Protein AF-A0A3S3CPD3-F1 (afdb_monomer)

Mean predicted aligned error: 14.79 Å

Nearest PDB structures (foldseek):
  6g6s-assembly1_B  TM=4.471E-01  e=6.585E-01  Homo sapiens
  6dcl-assembly1_A  TM=3.925E-01  e=2.217E+00  Homo sapiens
  8hni-assembly6_L  TM=3.726E-01  e=3.695E+00  Homo sapiens
  6fqr-assembly1_A  TM=4.514E-01  e=7.461E+00  Homo sapiens

Solvent-accessible surface area (backbone atoms only — not comparable to full-atom values): 8196 Å² total; per-residue (Å²): 139,87,85,86,83,80,90,84,90,82,82,89,81,82,82,84,82,88,77,91,78,91,76,94,76,84,83,90,79,91,78,85,79,73,80,73,76,74,78,80,70,75,80,78,35,56,26,24,40,40,30,31,62,56,89,71,90,70,96,73,58,26,89,81,35,57,68,60,82,54,77,66,64,82,80,56,50,39,87,37,84,90,52,32,25,34,30,76,40,58,46,74,56,14,35,54,39,49,56,54,40,72,78,36,84,84,26,57,26,13,54,96,74,37,67,41,44,49,46,75,43,79,44,133

Structure (mmCIF, N/CA/C/O backbone):
data_AF-A0A3S3CPD3-F1
#
_entry.id   AF-A0A3S3CPD3-F1
#
loop_
_atom_site.group_PDB
_atom_site.id
_atom_site.type_symbol
_atom_site.label_atom_id
_atom_site.label_alt_id
_atom_site.label_comp_id
_atom_site.label_asym_id
_atom_site.label_entity_id
_atom_site.label_seq_id
_atom_site.pdbx_PDB_ins_code
_atom_site.Cartn_x
_atom_site.Cartn_y
_atom_site.Cartn_z
_atom_site.occupancy
_atom_site.B_iso_or_equiv
_atom_site.auth_seq_id
_atom_site.auth_comp_id
_atom_site.auth_asym_id
_atom_site.auth_atom_id
_atom_site.pdbx_PDB_model_num
ATOM 1 N N . MET A 1 1 ? -7.661 -36.369 -25.055 1.00 42.84 1 MET A N 1
ATOM 2 C CA . MET A 1 1 ? -7.845 -37.476 -24.090 1.00 42.84 1 MET A CA 1
ATOM 3 C C . MET A 1 1 ? -8.537 -36.891 -22.861 1.00 42.84 1 MET A C 1
ATOM 5 O O . MET A 1 1 ? -7.946 -36.054 -22.199 1.00 42.84 1 MET A O 1
ATOM 9 N N . ARG A 1 2 ? -9.828 -37.179 -22.642 1.00 42.62 2 ARG A N 1
ATOM 10 C CA . ARG A 1 2 ? -10.620 -36.627 -21.524 1.00 42.62 2 ARG A CA 1
ATOM 11 C C . ARG A 1 2 ? -10.621 -37.643 -20.389 1.00 42.62 2 ARG A C 1
ATOM 13 O O . ARG A 1 2 ? -11.175 -38.723 -20.563 1.00 42.62 2 ARG A O 1
ATOM 20 N N . ILE A 1 3 ? -10.022 -37.302 -19.255 1.00 50.78 3 ILE A N 1
ATOM 21 C CA . ILE A 1 3 ? -10.024 -38.161 -18.070 1.00 50.78 3 ILE A CA 1
ATOM 22 C C . ILE A 1 3 ? -11.041 -37.574 -17.094 1.00 50.78 3 ILE A C 1
ATOM 24 O O . ILE A 1 3 ? -10.784 -36.577 -16.429 1.00 50.78 3 ILE A O 1
ATOM 28 N N . ARG A 1 4 ? -12.231 -38.177 -17.059 1.00 55.81 4 ARG A N 1
ATOM 29 C CA . ARG A 1 4 ? -13.210 -37.967 -15.990 1.00 55.81 4 ARG A CA 1
ATOM 30 C C . ARG A 1 4 ? -12.732 -38.780 -14.788 1.00 55.81 4 ARG A C 1
ATOM 32 O O . ARG A 1 4 ? -12.584 -39.993 -14.915 1.00 55.81 4 ARG A O 1
ATOM 39 N N . ARG A 1 5 ? -12.495 -38.142 -13.643 1.00 48.81 5 ARG A N 1
ATOM 40 C CA . ARG A 1 5 ? -12.381 -38.836 -12.354 1.00 48.81 5 ARG A CA 1
ATOM 41 C C . ARG A 1 5 ? -13.573 -38.449 -11.495 1.00 48.81 5 ARG A C 1
ATOM 43 O O . ARG A 1 5 ? -13.932 -37.281 -11.414 1.00 48.81 5 ARG A O 1
ATOM 50 N N . ALA A 1 6 ? -14.209 -39.469 -10.945 1.00 45.66 6 ALA A N 1
ATOM 51 C CA . ALA A 1 6 ? -15.466 -39.412 -10.234 1.00 45.66 6 ALA A CA 1
ATOM 52 C C . ALA A 1 6 ? -15.268 -39.997 -8.824 1.00 45.66 6 ALA A C 1
ATOM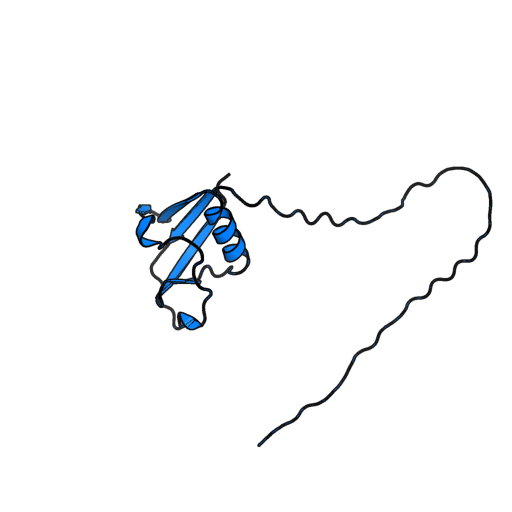 54 O O . ALA A 1 6 ? -14.563 -40.993 -8.689 1.00 45.66 6 ALA A O 1
ATOM 55 N N . VAL A 1 7 ? -15.955 -39.377 -7.855 1.00 44.34 7 VAL A N 1
ATOM 56 C CA . VAL A 1 7 ? -16.524 -39.917 -6.600 1.00 44.34 7 VAL A CA 1
ATOM 57 C C . VAL A 1 7 ? -15.576 -40.442 -5.508 1.00 44.34 7 VAL A C 1
ATOM 59 O O . VAL A 1 7 ? -14.895 -41.441 -5.695 1.00 44.34 7 VAL A O 1
ATOM 62 N N . ALA A 1 8 ? -15.699 -39.862 -4.306 1.00 45.97 8 ALA A N 1
ATOM 63 C CA . ALA A 1 8 ? -16.020 -40.589 -3.065 1.00 45.97 8 ALA A CA 1
ATOM 64 C C . ALA A 1 8 ? -16.363 -39.589 -1.944 1.00 45.97 8 ALA A C 1
ATOM 66 O O . ALA A 1 8 ? -15.506 -38.833 -1.496 1.00 45.97 8 ALA A O 1
ATOM 67 N N . GLY A 1 9 ? -17.631 -39.566 -1.520 1.00 47.31 9 GLY A N 1
ATOM 68 C CA . GLY A 1 9 ? -18.061 -38.869 -0.308 1.00 47.31 9 GLY A CA 1
ATOM 69 C C . GLY A 1 9 ? -17.614 -39.627 0.943 1.00 47.31 9 GLY A C 1
ATOM 70 O O . GLY A 1 9 ? -17.538 -40.855 0.928 1.00 47.31 9 GLY A O 1
ATOM 71 N N . VAL A 1 10 ? -17.326 -38.895 2.019 1.00 43.09 10 VAL A N 1
ATOM 72 C CA . VAL A 1 10 ? -17.003 -39.454 3.340 1.00 43.09 10 VAL A CA 1
ATOM 73 C C . VAL A 1 10 ? -17.979 -38.887 4.371 1.00 43.09 10 VAL A C 1
ATOM 75 O O . VAL A 1 10 ? -18.441 -37.755 4.262 1.00 43.09 10 VAL A O 1
ATOM 78 N N . ALA A 1 11 ? -18.378 -39.770 5.281 1.00 49.53 11 ALA A N 1
ATOM 79 C CA . ALA A 1 11 ? -19.691 -39.839 5.890 1.00 49.53 11 ALA A CA 1
ATOM 80 C C . ALA A 1 11 ? -19.894 -38.962 7.134 1.00 49.53 11 ALA A C 1
ATOM 82 O O . ALA A 1 11 ? -18.985 -38.718 7.923 1.00 49.53 11 ALA A O 1
ATOM 83 N N . VAL A 1 12 ? -21.160 -38.589 7.325 1.00 49.47 12 VAL A N 1
ATOM 84 C CA . VAL A 1 12 ? -21.740 -38.052 8.557 1.00 49.47 12 VAL A CA 1
ATOM 85 C C . VAL A 1 12 ? -21.690 -39.128 9.645 1.00 49.47 12 VAL A C 1
ATOM 87 O O . VAL A 1 12 ? -22.323 -40.173 9.507 1.00 49.47 12 VAL A O 1
ATOM 90 N N . ALA A 1 13 ? -20.985 -38.859 10.742 1.00 51.75 13 ALA A N 1
ATOM 91 C CA . ALA A 1 13 ? -21.130 -39.606 11.986 1.00 51.75 13 ALA A CA 1
ATOM 92 C C . ALA A 1 13 ? -21.966 -38.765 12.959 1.00 51.75 13 ALA A C 1
ATOM 94 O O . ALA A 1 13 ? -21.468 -37.834 13.588 1.00 51.75 13 ALA A O 1
ATOM 95 N N . GLY A 1 14 ? -23.261 -39.072 13.039 1.00 46.12 14 GLY A N 1
ATOM 96 C CA . GLY A 1 14 ? -24.140 -38.552 14.080 1.00 46.12 14 GLY A CA 1
ATOM 97 C C . GLY A 1 14 ? -23.821 -39.222 15.413 1.00 46.12 14 GLY A C 1
ATOM 98 O O . GLY A 1 14 ? -23.853 -40.449 15.509 1.00 46.12 14 GLY A O 1
ATOM 99 N N . LEU A 1 15 ? -23.535 -38.423 16.441 1.00 44.22 15 LEU A N 1
ATOM 100 C CA . LEU A 1 15 ? -23.468 -38.901 17.817 1.00 44.22 15 LEU A CA 1
ATOM 101 C C . LEU A 1 15 ? -24.775 -38.528 18.525 1.00 44.22 15 LEU A C 1
ATOM 103 O O . LEU A 1 15 ? -25.021 -37.367 18.842 1.00 44.22 15 LEU A O 1
ATOM 107 N N . ALA A 1 16 ? -25.627 -39.527 18.738 1.00 52.72 16 ALA A N 1
ATOM 108 C CA . ALA A 1 16 ? -26.783 -39.430 19.615 1.00 52.72 16 ALA A CA 1
ATOM 109 C C . ALA A 1 16 ? -26.341 -39.735 21.052 1.00 52.72 16 ALA A C 1
ATOM 111 O O . ALA A 1 16 ? -25.830 -40.820 21.323 1.00 52.72 16 ALA A O 1
ATOM 112 N N . LEU A 1 17 ? -26.573 -38.804 21.977 1.00 48.34 17 LEU A N 1
ATOM 113 C CA . LEU A 1 17 ? -26.508 -39.064 23.413 1.00 48.34 17 LEU A CA 1
ATOM 114 C C . LEU A 1 17 ? -27.905 -38.867 23.995 1.00 48.34 17 LEU A C 1
ATOM 116 O O . LEU A 1 17 ? -28.366 -37.750 24.211 1.00 48.34 17 LEU A O 1
ATOM 120 N N . ALA A 1 18 ? -28.587 -39.989 24.211 1.00 50.03 18 ALA A N 1
ATOM 121 C CA . ALA A 1 18 ? -29.753 -40.058 25.070 1.00 50.03 18 ALA A CA 1
ATOM 122 C C . ALA A 1 18 ? -29.274 -40.206 26.519 1.00 50.03 18 ALA A C 1
ATOM 124 O O . ALA A 1 18 ? -28.625 -41.193 26.857 1.00 50.03 18 ALA A O 1
ATOM 125 N N . ALA A 1 19 ? -29.633 -39.254 27.376 1.00 48.78 19 ALA A N 1
ATOM 126 C CA . ALA A 1 19 ? -29.620 -39.436 28.820 1.00 48.78 19 ALA A CA 1
ATOM 127 C C . ALA A 1 19 ? -31.005 -39.062 29.357 1.00 48.78 19 ALA A C 1
ATOM 129 O O . ALA A 1 19 ? -31.370 -37.895 29.467 1.00 48.78 19 ALA A O 1
ATOM 130 N N . VAL A 1 20 ? -31.798 -4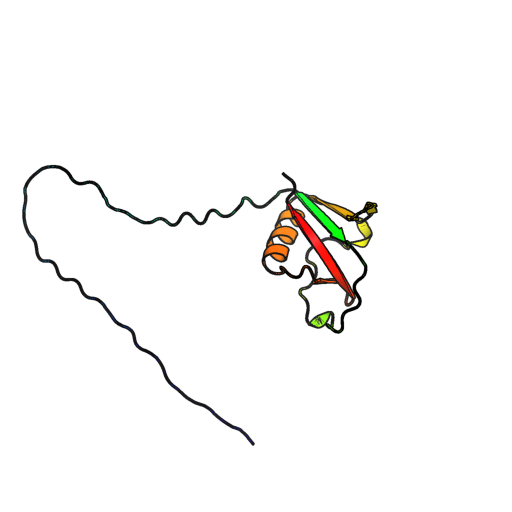0.097 29.638 1.00 49.38 20 VAL A N 1
ATOM 131 C CA . VAL A 1 20 ? -33.003 -40.020 30.464 1.00 49.38 20 VAL A CA 1
ATOM 132 C C . VAL A 1 20 ? -32.545 -39.879 31.913 1.00 49.38 20 VAL A C 1
ATOM 134 O O . VAL A 1 20 ? -31.838 -40.745 32.420 1.00 49.38 20 VAL A O 1
ATOM 137 N N . GLY A 1 21 ? -32.965 -38.808 32.582 1.00 37.00 21 GLY A N 1
ATOM 138 C CA . GLY A 1 21 ? -32.708 -38.586 34.002 1.00 37.00 21 GLY A CA 1
ATOM 139 C C . GLY A 1 21 ? -33.697 -37.582 34.581 1.00 37.00 21 GLY A C 1
ATOM 140 O O . GLY A 1 21 ? -33.437 -36.387 34.607 1.00 37.00 21 GLY A O 1
ATOM 141 N N . CYS A 1 22 ? -34.856 -38.075 35.014 1.00 57.31 22 CYS A N 1
ATOM 142 C CA . CYS A 1 22 ? -35.814 -37.331 35.823 1.00 57.31 22 CYS A CA 1
ATOM 143 C C . CYS A 1 22 ? -35.343 -37.374 37.285 1.00 57.31 22 CYS A C 1
ATOM 145 O O . CYS A 1 22 ? -35.246 -38.457 37.857 1.00 57.31 22 CYS A O 1
ATOM 147 N N . GLY A 1 23 ? -35.070 -36.218 37.892 1.00 36.38 23 GLY A N 1
ATOM 148 C CA . GLY A 1 23 ? -34.724 -36.113 39.309 1.00 36.38 23 GLY A CA 1
ATOM 149 C C . GLY A 1 23 ? -34.812 -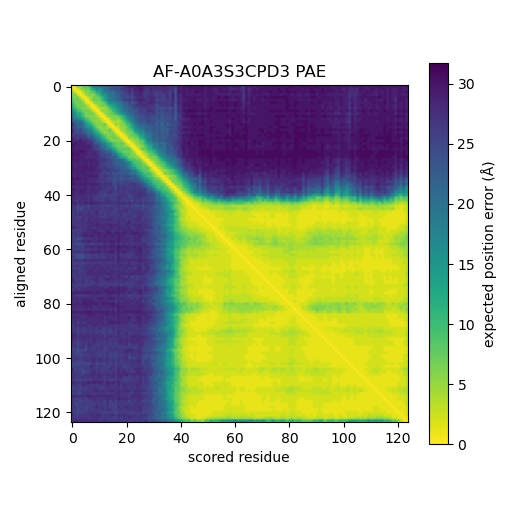34.672 39.804 1.00 36.38 23 GLY A C 1
ATOM 150 O O . GLY A 1 23 ? -33.908 -33.880 39.576 1.00 36.38 23 GLY A O 1
ATOM 151 N N . SER A 1 24 ? -35.918 -34.329 40.469 1.00 54.03 24 SER A N 1
ATOM 152 C CA . SER A 1 24 ? -36.034 -33.114 41.279 1.00 54.03 24 SER A CA 1
ATOM 153 C C . SER A 1 24 ? -35.169 -33.243 42.532 1.00 54.03 24 SER A C 1
ATOM 155 O O . SER A 1 24 ? -35.347 -34.182 43.305 1.00 54.03 24 SER A O 1
ATOM 157 N N . GLY A 1 25 ? -34.281 -32.282 42.766 1.00 38.47 25 GLY A N 1
ATOM 158 C CA . GLY A 1 25 ? -33.502 -32.167 43.999 1.00 38.47 25 GLY A CA 1
ATOM 159 C C . GLY A 1 25 ? -32.531 -30.995 43.900 1.00 38.47 25 GLY A C 1
ATOM 160 O O . GLY A 1 25 ? -32.012 -30.729 42.825 1.00 38.47 25 GLY A O 1
ATOM 161 N N . GLY A 1 26 ? -32.389 -30.232 44.980 1.00 42.69 26 GLY A N 1
ATOM 162 C CA . GLY A 1 26 ? -31.744 -28.921 44.987 1.00 42.69 26 GLY A CA 1
ATOM 163 C C . GLY A 1 26 ? -30.213 -28.909 44.892 1.00 42.69 26 GLY A C 1
ATOM 164 O O . GLY A 1 26 ? -29.560 -29.921 45.092 1.00 42.69 26 GLY A O 1
ATOM 165 N N . ASN A 1 27 ? -29.748 -27.672 44.690 1.00 47.91 27 ASN A N 1
ATOM 166 C CA . ASN A 1 27 ? -28.415 -27.070 44.823 1.00 47.91 27 ASN A CA 1
ATOM 167 C C . ASN A 1 27 ? -27.281 -27.434 43.834 1.00 47.91 27 ASN A C 1
ATOM 169 O O . ASN A 1 27 ? -27.117 -28.553 43.375 1.00 47.91 27 ASN A O 1
ATOM 173 N N . GLU A 1 28 ? -26.551 -26.361 43.502 1.00 48.84 28 GLU A N 1
ATOM 174 C CA . GLU A 1 28 ? -25.180 -26.246 42.987 1.00 48.84 28 GLU A CA 1
ATOM 175 C C . GLU A 1 28 ? -24.666 -27.194 41.884 1.00 48.84 28 GLU A C 1
ATOM 177 O O . GLU A 1 28 ? -24.151 -28.272 42.137 1.00 48.84 28 GLU A O 1
ATOM 182 N N . ALA A 1 29 ? -24.649 -26.677 40.652 1.00 45.66 29 ALA A N 1
ATOM 183 C CA . ALA A 1 29 ? -23.451 -26.630 39.806 1.00 45.66 29 ALA A CA 1
ATOM 184 C C . ALA A 1 29 ? -23.749 -25.741 38.589 1.00 45.66 29 ALA A C 1
ATOM 186 O O . ALA A 1 29 ? -24.458 -26.123 37.658 1.00 45.66 29 ALA A O 1
ATOM 187 N N . ILE A 1 30 ? -23.223 -24.519 38.624 1.00 57.62 30 ILE A N 1
ATOM 188 C CA . ILE A 1 30 ? -22.904 -23.797 37.398 1.00 57.62 30 ILE A CA 1
ATOM 189 C C . ILE A 1 30 ? -21.788 -24.566 36.692 1.00 57.62 30 ILE A C 1
ATOM 191 O O . ILE A 1 30 ? -20.865 -25.002 37.357 1.00 57.62 30 ILE A O 1
ATOM 195 N N . GLU A 1 31 ? -21.910 -24.767 35.384 1.00 45.88 31 GLU A N 1
ATOM 196 C CA . GLU A 1 31 ? -20.815 -24.756 34.398 1.00 45.88 31 GLU A CA 1
ATOM 197 C C . GLU A 1 31 ? -21.392 -25.175 33.042 1.00 45.88 31 GLU A C 1
ATOM 199 O O . GLU A 1 31 ? -21.114 -26.222 32.466 1.00 45.88 31 GLU A O 1
ATOM 204 N N . GLY A 1 32 ? -22.254 -24.304 32.514 1.00 45.59 32 GLY A N 1
ATOM 205 C CA . GLY A 1 32 ? -22.433 -24.221 31.075 1.00 45.59 32 GLY A CA 1
ATOM 206 C C . GLY A 1 32 ? -21.197 -23.545 30.500 1.00 45.59 32 GLY A C 1
ATOM 207 O O . GLY A 1 32 ? -21.203 -22.332 30.313 1.00 45.59 32 GLY A O 1
ATOM 208 N N . THR A 1 33 ? -20.134 -24.306 30.236 1.00 47.62 33 THR A N 1
ATOM 209 C CA . THR A 1 33 ? -19.018 -23.849 29.399 1.00 47.62 33 THR A CA 1
ATOM 210 C C . THR A 1 33 ? -19.515 -23.799 27.958 1.00 47.62 33 THR A C 1
ATOM 212 O O . THR A 1 33 ? -19.219 -24.651 27.124 1.00 47.62 33 THR A O 1
ATOM 215 N N . GLY A 1 34 ? -20.337 -22.791 27.671 1.00 50.97 34 GLY A N 1
ATOM 216 C CA . GLY A 1 34 ? -20.443 -22.258 26.331 1.00 50.97 34 GLY A CA 1
ATOM 217 C C . GLY A 1 34 ? -19.085 -21.659 26.021 1.00 50.97 34 GLY A C 1
ATOM 218 O O . GLY A 1 34 ? -18.785 -20.549 26.453 1.00 50.97 34 GLY A O 1
ATOM 219 N N . THR A 1 35 ? -18.237 -22.416 25.332 1.00 50.12 35 THR A N 1
ATOM 220 C CA . THR A 1 35 ? -17.033 -21.878 24.709 1.00 50.12 35 THR A CA 1
ATOM 221 C C . THR A 1 35 ? -17.493 -20.944 23.593 1.00 50.12 35 THR A C 1
ATOM 223 O O . THR A 1 35 ? -17.507 -21.308 22.421 1.00 50.12 35 THR A O 1
ATOM 226 N N . SER A 1 36 ? -17.925 -19.737 23.961 1.00 51.72 36 SER A N 1
ATOM 227 C CA . SER A 1 36 ? -17.867 -18.599 23.061 1.00 51.72 36 SER A CA 1
ATOM 228 C C . SER A 1 36 ? -16.388 -18.361 22.829 1.00 51.72 36 SER A C 1
ATOM 230 O O . SER A 1 36 ? -15.709 -17.730 23.637 1.00 51.72 36 SER A O 1
ATOM 232 N N . VAL A 1 37 ? -15.877 -18.948 21.749 1.00 51.75 37 VAL A N 1
ATOM 233 C CA . VAL A 1 37 ? -14.665 -18.464 21.107 1.00 51.75 37 VAL A CA 1
ATOM 234 C C . VAL A 1 37 ? -14.981 -17.021 20.743 1.00 51.75 37 VAL A C 1
ATOM 236 O O . VAL A 1 37 ? -15.671 -16.750 19.765 1.00 51.75 37 VAL A O 1
ATOM 239 N N . ALA A 1 38 ? -14.580 -16.095 21.609 1.00 50.31 38 ALA A N 1
ATOM 240 C CA . ALA A 1 38 ? -14.412 -14.721 21.203 1.00 50.31 38 ALA A CA 1
ATOM 241 C C . ALA A 1 38 ? -13.304 -14.768 20.150 1.00 50.31 38 ALA A C 1
ATOM 243 O O . ALA A 1 38 ? -12.131 -14.919 20.487 1.00 50.31 38 ALA A O 1
ATOM 244 N N . GLU A 1 39 ? -13.685 -14.746 18.872 1.00 53.75 39 GLU A N 1
ATOM 245 C CA . GLU A 1 39 ? -12.791 -14.245 17.839 1.00 53.75 39 GLU A CA 1
ATOM 246 C C . GLU A 1 39 ? -12.409 -12.840 18.295 1.00 53.75 39 GLU A C 1
ATOM 248 O O . GLU A 1 39 ? -13.212 -11.909 18.248 1.00 53.75 39 GLU A O 1
ATOM 253 N N . THR A 1 40 ? -11.206 -12.705 18.847 1.00 47.91 40 THR A N 1
ATOM 254 C CA . THR A 1 40 ? -10.576 -11.406 19.032 1.00 47.91 40 THR A CA 1
ATOM 255 C C . THR A 1 40 ? -10.264 -10.900 17.631 1.00 47.91 40 THR A C 1
ATOM 257 O O . THR A 1 40 ? -9.163 -11.089 17.128 1.00 47.91 40 THR A O 1
ATOM 260 N N . THR A 1 41 ? -11.265 -10.335 16.959 1.00 63.03 41 THR A N 1
ATOM 261 C CA . THR A 1 41 ? -11.037 -9.524 15.770 1.00 63.03 41 THR A CA 1
ATOM 262 C C . THR A 1 41 ? -10.262 -8.308 16.251 1.00 63.03 41 THR A C 1
ATOM 264 O O . THR A 1 41 ? -10.783 -7.512 17.037 1.00 63.03 41 THR A O 1
ATOM 267 N N . GLU A 1 42 ? -8.992 -8.210 15.863 1.00 70.94 42 GLU A N 1
ATOM 268 C CA . GLU A 1 42 ? -8.212 -7.000 16.104 1.00 70.94 42 GLU A CA 1
ATOM 269 C C . GLU A 1 42 ? -8.993 -5.798 15.550 1.00 70.94 42 GLU A C 1
ATOM 271 O O . GLU A 1 42 ? -9.606 -5.904 14.481 1.00 70.94 42 GLU A O 1
ATOM 276 N N . PRO A 1 43 ? -9.061 -4.677 16.290 1.00 82.06 43 PRO A N 1
ATOM 277 C CA . PRO A 1 43 ? -9.804 -3.518 15.827 1.00 82.06 43 PRO A CA 1
ATOM 278 C C . PRO A 1 43 ? -9.220 -3.037 14.497 1.00 82.06 43 PRO A C 1
ATOM 28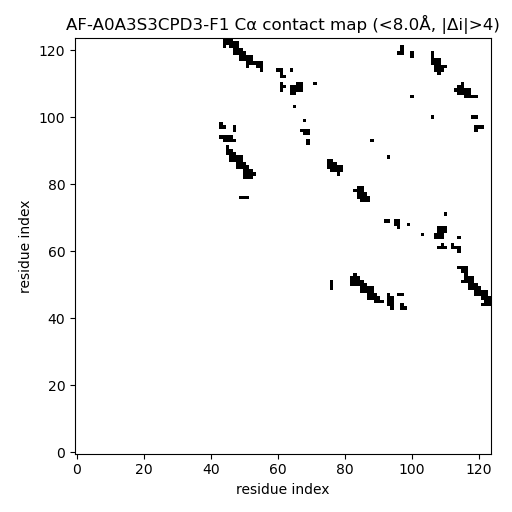0 O O . PRO A 1 43 ? -8.006 -2.895 14.356 1.00 82.06 43 PRO A O 1
ATOM 283 N N . VAL A 1 44 ? -10.097 -2.788 13.523 1.00 89.00 44 VAL A N 1
ATOM 284 C CA . VAL A 1 44 ? -9.689 -2.258 12.221 1.00 89.00 44 VAL A CA 1
ATOM 285 C C . VAL A 1 44 ? -9.143 -0.842 12.429 1.00 89.00 44 VAL A C 1
ATOM 287 O O . VAL A 1 44 ? -9.823 -0.031 13.059 1.00 89.00 44 VAL A O 1
ATOM 290 N N . PRO A 1 45 ? -7.936 -0.529 11.936 1.00 94.19 45 PRO A N 1
ATOM 291 C CA . PRO A 1 45 ? -7.311 0.758 12.181 1.00 94.19 45 PRO A CA 1
ATOM 292 C C . PRO A 1 45 ? -7.957 1.871 11.343 1.00 94.19 45 PRO A C 1
ATOM 294 O O . PRO A 1 45 ? -8.320 1.677 10.178 1.00 94.19 45 PRO A O 1
ATOM 297 N N . ASP A 1 46 ? -8.026 3.070 11.922 1.00 95.38 46 ASP A N 1
ATOM 298 C CA . ASP A 1 46 ? -8.431 4.301 11.227 1.00 95.38 46 ASP A CA 1
ATOM 299 C C . ASP A 1 46 ? -7.280 4.931 10.422 1.00 95.38 46 ASP A C 1
ATOM 301 O O . ASP A 1 46 ? -7.491 5.870 9.650 1.00 95.38 46 ASP A O 1
ATOM 305 N N . ARG A 1 47 ? -6.047 4.446 10.612 1.00 97.38 47 ARG A N 1
ATOM 306 C CA . ARG A 1 47 ? -4.838 4.883 9.906 1.00 97.38 47 ARG A CA 1
ATOM 307 C C . ARG A 1 47 ? -3.894 3.712 9.658 1.00 97.38 47 ARG A C 1
ATOM 309 O O . ARG A 1 47 ? -3.708 2.863 10.521 1.00 97.38 47 ARG A O 1
ATOM 316 N N . VAL A 1 48 ? -3.243 3.697 8.502 1.00 98.25 48 VAL A N 1
ATOM 317 C CA . VAL A 1 48 ? -2.193 2.728 8.164 1.00 98.25 48 VAL A CA 1
ATOM 318 C C . VAL A 1 48 ? -0.977 3.437 7.586 1.00 98.25 48 VAL A C 1
ATOM 320 O O . VAL A 1 48 ? -1.112 4.442 6.887 1.00 98.25 48 VAL A O 1
ATOM 323 N N . SER A 1 49 ? 0.203 2.891 7.855 1.00 97.94 49 SER A N 1
ATOM 324 C CA . SER A 1 49 ? 1.434 3.197 7.137 1.00 97.94 49 SER A CA 1
ATOM 325 C C . SER A 1 49 ? 1.562 2.219 5.979 1.00 97.94 49 SER A C 1
ATOM 327 O O . SER A 1 49 ? 1.418 1.014 6.169 1.00 97.94 49 SER A O 1
ATOM 329 N N . VAL A 1 50 ? 1.861 2.727 4.789 1.00 98.44 50 VAL A N 1
ATOM 330 C CA . VAL A 1 50 ? 2.219 1.906 3.634 1.00 98.44 50 VAL A CA 1
ATOM 331 C C . VAL A 1 50 ? 3.653 2.222 3.256 1.00 98.44 50 VAL A C 1
ATOM 333 O O . VAL A 1 50 ? 3.983 3.380 3.006 1.00 98.44 50 VAL A O 1
ATOM 336 N N . CYS A 1 51 ? 4.499 1.199 3.195 1.00 98.31 51 CYS A N 1
ATOM 337 C CA . CYS A 1 51 ? 5.895 1.338 2.805 1.00 98.31 51 CYS A CA 1
ATOM 338 C C . CYS A 1 51 ? 6.217 0.484 1.580 1.00 98.31 51 CYS A C 1
ATOM 340 O O . CYS A 1 51 ? 5.788 -0.664 1.470 1.00 98.31 51 CYS A O 1
ATOM 342 N N . ARG A 1 52 ? 7.038 1.036 0.687 1.00 98.06 52 ARG A N 1
ATOM 343 C CA . ARG A 1 52 ? 7.731 0.336 -0.391 1.00 98.06 52 ARG A CA 1
ATOM 344 C C . ARG A 1 52 ? 9.205 0.192 -0.003 1.00 98.06 52 ARG A C 1
ATOM 346 O O . ARG A 1 52 ? 9.973 1.133 -0.219 1.00 98.06 52 ARG A O 1
ATOM 353 N N . PRO A 1 53 ? 9.631 -0.964 0.537 1.00 96.75 53 PRO A N 1
ATOM 354 C CA . PRO A 1 53 ? 10.994 -1.101 1.046 1.00 96.75 53 PRO A CA 1
ATOM 355 C C . PRO A 1 53 ? 12.047 -1.095 -0.067 1.00 96.75 53 PRO A C 1
ATOM 357 O O . PRO A 1 53 ? 13.156 -0.599 0.118 1.00 96.75 53 PRO A O 1
ATOM 360 N N . ALA A 1 54 ? 11.700 -1.646 -1.232 1.00 94.81 54 ALA A N 1
ATOM 361 C CA . ALA A 1 54 ? 12.545 -1.665 -2.416 1.00 94.81 54 ALA A CA 1
ATOM 362 C C . ALA A 1 54 ? 11.706 -1.849 -3.689 1.00 94.81 54 ALA A C 1
ATOM 364 O O . ALA A 1 54 ? 10.525 -2.202 -3.641 1.00 94.81 54 ALA A O 1
ATOM 365 N N . LEU A 1 55 ? 12.344 -1.653 -4.845 1.00 93.88 55 LEU A N 1
ATOM 366 C CA . LEU A 1 55 ? 11.817 -2.150 -6.113 1.00 93.88 55 LEU A CA 1
ATOM 367 C C . LEU A 1 55 ? 11.959 -3.673 -6.158 1.00 93.88 55 LEU A C 1
ATOM 369 O O . LEU A 1 55 ? 12.963 -4.219 -5.700 1.00 93.88 55 LEU A O 1
ATOM 373 N N . VAL A 1 56 ? 10.961 -4.344 -6.726 1.00 94.06 56 VAL A N 1
ATOM 374 C CA . VAL A 1 56 ? 10.950 -5.799 -6.878 1.00 94.06 56 VAL A CA 1
ATOM 375 C C . VAL A 1 56 ? 11.191 -6.170 -8.338 1.00 94.06 56 VAL A C 1
ATOM 377 O O . VAL A 1 56 ? 10.597 -5.583 -9.239 1.00 94.06 56 VAL A O 1
ATOM 380 N N . ASP A 1 57 ? 12.067 -7.147 -8.555 1.00 92.12 57 ASP A N 1
ATOM 381 C CA . ASP A 1 57 ? 12.253 -7.829 -9.835 1.00 92.12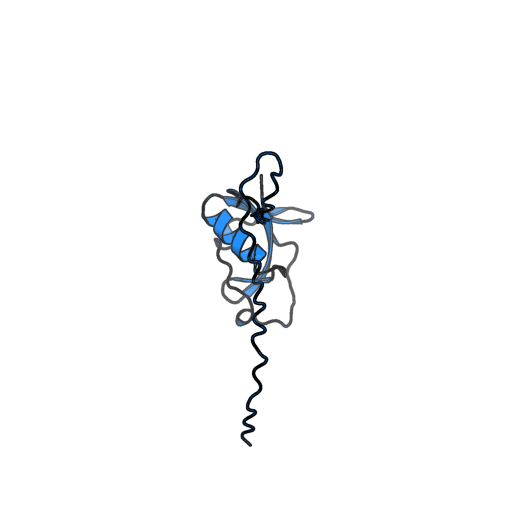 57 ASP A CA 1
ATOM 382 C C . ASP A 1 57 ? 11.864 -9.295 -9.623 1.00 92.12 57 ASP A C 1
ATOM 384 O O . ASP A 1 57 ? 12.572 -10.054 -8.959 1.00 92.12 57 ASP A O 1
ATOM 388 N N . THR A 1 58 ? 10.664 -9.659 -10.072 1.00 92.62 58 THR A N 1
ATOM 389 C CA . THR A 1 58 ? 10.043 -10.967 -9.829 1.00 92.62 58 THR A CA 1
ATOM 390 C C . THR A 1 58 ? 9.487 -11.531 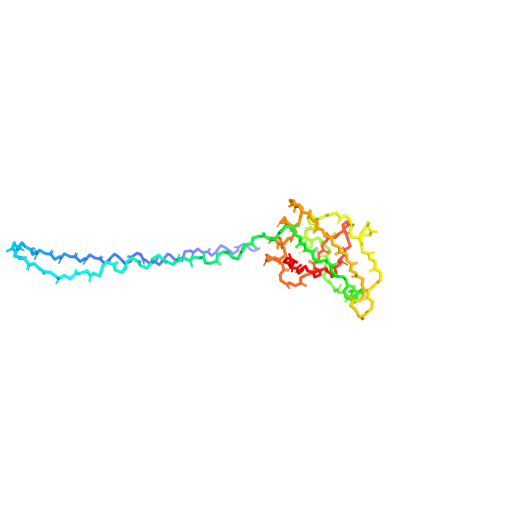-11.135 1.00 92.62 58 THR A C 1
ATOM 392 O O . THR A 1 58 ? 8.983 -10.764 -11.955 1.00 92.62 58 THR A O 1
ATOM 395 N N . PRO A 1 59 ? 9.539 -12.860 -11.353 1.00 94.25 59 PRO A N 1
ATOM 396 C CA . PRO A 1 59 ? 8.949 -13.483 -12.536 1.00 94.25 59 PRO A CA 1
ATOM 397 C C . PRO A 1 59 ? 7.411 -13.561 -12.496 1.00 94.25 59 PRO A C 1
ATOM 399 O O . PRO A 1 59 ? 6.825 -14.049 -13.458 1.00 94.25 59 PRO A O 1
ATOM 402 N N . ILE A 1 60 ? 6.770 -13.147 -11.396 1.00 95.44 60 ILE A N 1
ATOM 403 C CA . ILE A 1 60 ? 5.307 -13.155 -11.229 1.00 95.44 60 ILE A CA 1
ATOM 404 C C . ILE A 1 60 ? 4.681 -12.047 -12.085 1.00 95.44 60 ILE A C 1
ATOM 406 O O . ILE A 1 60 ? 5.137 -10.903 -12.047 1.00 95.44 60 ILE A O 1
ATOM 410 N N . SER A 1 61 ? 3.616 -12.368 -12.821 1.00 96.00 61 SER A N 1
ATOM 411 C CA . SER A 1 61 ? 2.888 -11.389 -13.637 1.00 96.00 61 SER A CA 1
ATOM 412 C C . SER A 1 61 ? 1.922 -10.572 -12.775 1.00 96.00 61 SER A C 1
ATOM 414 O O . SER A 1 61 ? 1.335 -11.082 -11.823 1.00 96.00 61 SER A O 1
ATOM 416 N N . ALA A 1 62 ? 1.710 -9.294 -13.103 1.00 96.75 62 ALA A N 1
ATOM 417 C CA . ALA A 1 62 ? 0.822 -8.434 -12.316 1.00 96.75 62 ALA A CA 1
ATOM 418 C C . ALA A 1 62 ? -0.635 -8.937 -12.290 1.00 96.75 62 ALA A C 1
ATOM 420 O O . ALA A 1 62 ? -1.319 -8.780 -11.287 1.00 96.75 62 ALA A O 1
ATOM 421 N N . ASP A 1 63 ? -1.121 -9.581 -13.350 1.00 97.25 63 ASP A N 1
ATOM 422 C CA . ASP A 1 63 ? -2.466 -10.167 -13.404 1.00 97.25 63 ASP A CA 1
ATOM 423 C C . ASP A 1 63 ? -2.666 -11.373 -12.469 1.00 97.25 63 ASP A C 1
ATOM 425 O O . ASP A 1 63 ? -3.807 -11.744 -12.192 1.00 97.25 63 ASP A O 1
ATOM 429 N N . GLU A 1 64 ? -1.581 -11.947 -11.943 1.00 97.44 64 GLU A N 1
ATOM 430 C CA . GLU A 1 64 ? -1.614 -13.028 -10.952 1.00 97.44 64 GLU A CA 1
ATOM 431 C C . GLU A 1 64 ? -1.723 -12.503 -9.508 1.00 97.44 64 GLU A C 1
ATOM 433 O O . GLU A 1 64 ? -1.951 -13.286 -8.586 1.00 97.44 64 GLU A O 1
ATOM 438 N N . LEU A 1 65 ? -1.567 -11.191 -9.299 1.00 98.00 65 LEU A N 1
ATOM 439 C CA . LEU A 1 65 ? -1.575 -10.547 -7.985 1.00 98.00 65 LEU A CA 1
ATOM 440 C C . LEU A 1 65 ? -2.896 -9.818 -7.709 1.00 98.00 65 LEU A C 1
ATOM 442 O O . LEU A 1 65 ? -3.542 -9.319 -8.639 1.00 98.00 65 LEU A O 1
ATOM 446 N N . PRO A 1 66 ? -3.292 -9.685 -6.430 1.00 98.25 66 PRO A N 1
ATOM 447 C CA . PRO A 1 66 ? -4.432 -8.856 -6.067 1.00 98.25 66 PRO A CA 1
ATOM 448 C C . PRO A 1 66 ? -4.192 -7.396 -6.466 1.00 98.25 66 PRO A C 1
ATOM 450 O O . PRO A 1 66 ? -3.081 -6.864 -6.364 1.00 98.25 66 PRO A O 1
ATOM 453 N N . VAL A 1 67 ? -5.260 -6.740 -6.917 1.00 98.38 67 VAL A N 1
ATOM 454 C CA . VAL A 1 67 ? -5.239 -5.315 -7.262 1.00 98.38 67 VAL A CA 1
ATOM 455 C C . VAL A 1 67 ? -5.155 -4.488 -5.987 1.00 98.38 67 VAL A C 1
ATOM 457 O O . VAL A 1 67 ? -5.856 -4.764 -5.014 1.00 98.38 67 VAL A O 1
ATOM 460 N N . TRP A 1 68 ? -4.301 -3.469 -6.001 1.00 98.31 68 TRP A N 1
ATOM 461 C CA . TRP A 1 68 ? -4.184 -2.522 -4.900 1.00 98.31 68 TRP A CA 1
ATOM 462 C C . TRP A 1 68 ? -5.509 -1.770 -4.670 1.00 98.31 68 TRP A C 1
ATOM 464 O O . TRP A 1 68 ? -6.011 -1.141 -5.603 1.00 98.31 68 TRP A O 1
ATOM 474 N N . PRO A 1 69 ? -6.090 -1.814 -3.454 1.00 97.81 69 PRO A N 1
ATOM 475 C CA . PRO A 1 69 ? -7.399 -1.215 -3.176 1.00 97.81 69 PRO A CA 1
ATOM 476 C C . PRO 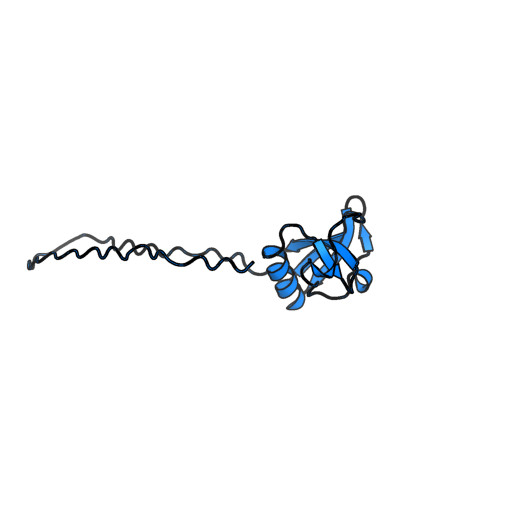A 1 69 ? -7.325 0.252 -2.721 1.00 97.81 69 PRO A C 1
ATOM 478 O O . PRO A 1 69 ? -8.364 0.866 -2.480 1.00 97.81 69 PRO A O 1
ATOM 481 N N . GLY A 1 70 ? -6.118 0.788 -2.526 1.00 96.81 70 GLY A N 1
ATOM 482 C CA . GLY A 1 70 ? -5.888 2.136 -2.011 1.00 96.81 70 GLY A CA 1
ATOM 483 C C . GLY A 1 70 ? -5.682 3.192 -3.107 1.00 96.81 70 GLY A C 1
ATOM 484 O O . GLY A 1 70 ? -5.769 2.881 -4.296 1.00 96.81 70 GLY A O 1
ATOM 485 N N . PRO A 1 71 ? -5.361 4.439 -2.718 1.00 97.31 71 PRO A N 1
ATOM 486 C CA . PRO A 1 71 ? -4.972 5.492 -3.655 1.00 97.31 71 PRO A CA 1
ATOM 487 C C . PRO A 1 71 ? -3.676 5.109 -4.382 1.00 97.31 71 PRO A C 1
ATOM 489 O O . PRO A 1 71 ? -2.937 4.238 -3.909 1.00 97.31 71 PRO A O 1
ATOM 492 N N . ASP A 1 72 ? -3.376 5.756 -5.511 1.00 97.31 72 ASP A N 1
ATOM 493 C CA . ASP A 1 72 ? -2.137 5.476 -6.243 1.00 97.31 72 ASP A CA 1
ATOM 494 C C . ASP A 1 72 ? -0.930 5.722 -5.311 1.00 97.31 72 ASP A C 1
ATOM 496 O O . ASP A 1 72 ? -0.787 6.820 -4.766 1.00 97.31 72 ASP A O 1
ATOM 500 N N . PRO A 1 73 ? -0.039 4.729 -5.105 1.00 97.75 73 PRO A N 1
ATOM 501 C CA . PRO A 1 73 ? 1.123 4.876 -4.232 1.00 97.75 73 PRO A CA 1
ATOM 502 C C . PRO A 1 73 ? 2.004 6.091 -4.548 1.00 97.75 73 PRO A C 1
ATOM 504 O O . PRO A 1 73 ? 2.628 6.647 -3.653 1.00 97.75 73 PRO A O 1
ATOM 507 N N . SER A 1 74 ? 2.069 6.527 -5.805 1.00 96.31 74 SER A N 1
ATOM 508 C CA . SER A 1 74 ? 2.842 7.707 -6.205 1.00 96.31 74 SER A CA 1
ATOM 509 C C . SER A 1 74 ? 2.267 9.036 -5.705 1.00 96.31 74 SER A C 1
ATOM 511 O O . SER A 1 74 ? 3.000 10.021 -5.680 1.00 96.31 74 SER A O 1
ATOM 513 N N . GLU A 1 75 ? 1.001 9.077 -5.279 1.00 97.06 75 GLU A N 1
ATOM 514 C CA . GLU A 1 75 ? 0.378 10.292 -4.742 1.00 97.06 75 GLU A CA 1
ATOM 515 C C . GLU A 1 75 ? 0.779 10.587 -3.293 1.00 97.06 75 GLU A C 1
ATOM 517 O O . GLU A 1 75 ? 0.638 11.727 -2.850 1.00 97.06 75 GLU A O 1
ATOM 522 N N . PHE A 1 76 ? 1.257 9.585 -2.548 1.00 97.88 76 PHE A N 1
ATOM 523 C CA . PHE A 1 76 ? 1.476 9.723 -1.105 1.00 97.88 76 PHE A CA 1
ATOM 524 C C . PHE A 1 76 ? 2.772 9.094 -0.574 1.00 97.88 76 PHE A C 1
ATOM 526 O O . PHE A 1 76 ? 3.150 9.386 0.558 1.00 97.88 76 PHE A O 1
ATOM 533 N N . LEU A 1 77 ? 3.456 8.233 -1.336 1.00 98.31 77 LEU A N 1
ATOM 534 C CA . LEU A 1 77 ? 4.743 7.683 -0.911 1.00 98.31 77 LEU A CA 1
ATOM 535 C C . LEU A 1 77 ? 5.854 8.726 -1.060 1.00 98.31 77 LEU A C 1
ATOM 537 O O . LEU A 1 77 ? 6.105 9.239 -2.151 1.00 98.31 77 LEU A O 1
ATOM 541 N N . GLU A 1 78 ? 6.575 8.967 0.030 1.00 98.19 78 GLU A N 1
ATOM 542 C CA . GLU A 1 78 ? 7.736 9.852 0.074 1.00 98.19 78 GLU A CA 1
ATOM 543 C C . GLU A 1 78 ? 8.996 9.085 0.516 1.00 98.19 78 GLU A C 1
ATOM 545 O O . GLU A 1 78 ? 8.890 8.097 1.250 1.00 98.19 78 GLU A O 1
ATOM 550 N N . PRO A 1 79 ? 10.211 9.511 0.110 1.00 97.81 79 PRO A N 1
ATOM 551 C CA . PRO A 1 79 ? 11.452 8.888 0.568 1.00 97.81 79 PRO A CA 1
ATOM 552 C C . PRO A 1 79 ? 11.570 8.871 2.100 1.00 97.81 79 PRO A C 1
ATOM 554 O O . PRO A 1 79 ? 11.552 9.916 2.746 1.00 97.81 79 PRO A O 1
ATOM 557 N N . ASN A 1 80 ? 11.770 7.686 2.675 1.00 96.50 80 ASN A N 1
ATOM 558 C CA . ASN A 1 80 ? 11.864 7.449 4.113 1.00 96.50 80 ASN A CA 1
ATOM 559 C C . ASN A 1 80 ? 12.989 6.444 4.449 1.00 96.50 80 ASN A C 1
ATOM 561 O O . ASN A 1 80 ? 12.720 5.282 4.762 1.00 96.50 80 ASN A O 1
ATOM 565 N N . PRO A 1 81 ? 14.273 6.838 4.368 1.00 93.06 81 PRO A N 1
ATOM 566 C CA . PRO A 1 81 ? 15.381 5.946 4.697 1.00 93.06 81 PRO A CA 1
ATOM 567 C C . PRO A 1 81 ? 15.408 5.602 6.203 1.00 93.06 81 PRO A C 1
ATOM 569 O O . PRO A 1 81 ? 15.212 6.488 7.034 1.00 93.06 81 PRO A O 1
ATOM 572 N N . PRO A 1 82 ? 15.726 4.350 6.587 1.00 92.06 82 PRO A N 1
ATOM 573 C CA . PRO A 1 82 ? 16.185 3.248 5.734 1.00 92.06 82 PRO A CA 1
ATOM 574 C C . PRO A 1 82 ? 15.057 2.410 5.101 1.00 92.06 82 PRO A C 1
ATOM 576 O O . PRO A 1 82 ? 15.353 1.465 4.378 1.00 92.06 82 PRO A O 1
ATOM 579 N N . SER A 1 83 ? 13.792 2.740 5.352 1.00 90.19 83 SER A N 1
ATOM 580 C CA . SER A 1 83 ? 12.602 1.960 4.978 1.00 90.19 83 SER A CA 1
ATOM 581 C C . SER A 1 83 ? 12.151 2.103 3.515 1.00 90.19 83 SER A C 1
ATOM 583 O O . SER A 1 83 ? 11.061 1.654 3.174 1.00 90.19 83 SER A O 1
ATOM 585 N N . GLY A 1 84 ? 12.963 2.709 2.645 1.00 96.19 84 GLY A N 1
ATOM 586 C CA . GLY A 1 84 ? 12.610 2.950 1.244 1.00 96.19 84 GLY A CA 1
ATOM 587 C C . GLY A 1 84 ? 11.737 4.191 1.096 1.00 96.19 84 GLY A C 1
ATOM 588 O O . GLY A 1 84 ? 12.206 5.294 1.368 1.00 96.19 84 GLY A O 1
ATOM 589 N N . GLU A 1 85 ? 10.492 4.021 0.660 1.00 98.38 85 GLU A N 1
ATOM 590 C CA . GLU A 1 85 ? 9.483 5.086 0.621 1.00 98.38 85 GLU A CA 1
ATOM 591 C C . GLU A 1 85 ? 8.282 4.700 1.474 1.00 98.38 85 GLU A C 1
ATOM 593 O O . GLU A 1 85 ? 7.870 3.544 1.454 1.00 98.38 85 GLU A O 1
ATOM 598 N N . CYS A 1 86 ? 7.702 5.650 2.198 1.00 98.25 86 CYS A N 1
ATOM 599 C CA . CYS A 1 86 ? 6.530 5.407 3.031 1.00 98.25 86 CYS A CA 1
ATOM 600 C C . CYS A 1 86 ? 5.551 6.575 2.952 1.00 98.25 86 CYS A C 1
ATOM 602 O O . CYS A 1 86 ? 5.927 7.696 2.616 1.00 98.25 86 CYS A O 1
ATOM 604 N N . GLY A 1 87 ? 4.303 6.309 3.313 1.00 98.12 87 GLY A N 1
ATOM 605 C CA . GLY A 1 87 ? 3.290 7.329 3.530 1.00 98.12 87 GLY A CA 1
ATOM 606 C C . GLY A 1 87 ? 2.084 6.754 4.266 1.00 98.12 87 GLY A C 1
ATOM 607 O O . GLY A 1 87 ? 2.030 5.557 4.550 1.00 98.12 87 GLY A O 1
ATOM 608 N N . GLU A 1 88 ? 1.128 7.610 4.609 1.00 98.31 88 GLU A N 1
ATOM 609 C CA . GLU A 1 88 ? -0.010 7.244 5.455 1.00 98.31 88 GLU A CA 1
ATOM 610 C C . GLU A 1 88 ? -1.332 7.315 4.691 1.00 98.31 88 GLU A C 1
ATOM 612 O O . GLU A 1 88 ? -1.568 8.232 3.904 1.00 98.31 88 GLU A O 1
ATOM 617 N N . ILE A 1 89 ? -2.234 6.385 4.996 1.00 98.25 89 ILE A N 1
ATOM 618 C CA . ILE A 1 89 ? -3.631 6.410 4.554 1.00 98.25 89 ILE A CA 1
ATOM 619 C C . ILE A 1 89 ? -4.510 6.476 5.802 1.00 98.25 89 ILE A C 1
ATOM 621 O O . ILE A 1 89 ? -4.238 5.797 6.790 1.00 98.25 89 ILE A O 1
ATOM 625 N N . GLY A 1 90 ? -5.561 7.297 5.767 1.00 96.88 90 GLY A N 1
ATOM 626 C CA . GLY A 1 90 ? -6.500 7.469 6.878 1.00 96.88 90 GLY A CA 1
ATOM 627 C C . GLY A 1 90 ? -7.963 7.248 6.491 1.00 96.88 90 GLY A C 1
ATOM 628 O O . GLY A 1 90 ? -8.325 7.269 5.313 1.00 96.88 90 GLY A O 1
ATOM 629 N N . GLY A 1 91 ? -8.808 7.091 7.508 1.00 94.50 91 GLY A N 1
ATOM 630 C CA . GLY A 1 91 ? -10.253 6.921 7.381 1.00 94.50 91 GLY A CA 1
ATOM 631 C C . GLY A 1 91 ? -10.644 5.571 6.778 1.00 94.50 91 GLY A C 1
ATOM 632 O O . GLY A 1 91 ? -9.918 4.590 6.882 1.00 94.50 91 GLY A O 1
ATOM 633 N N . GLU A 1 92 ? -11.790 5.531 6.098 1.00 93.50 92 GLU A N 1
ATOM 634 C CA . GLU A 1 92 ? -12.360 4.302 5.522 1.00 93.50 92 GLU A CA 1
ATOM 635 C C . GLU A 1 92 ? -11.408 3.585 4.544 1.00 93.50 92 GLU A C 1
ATOM 637 O O . GLU A 1 92 ? -11.376 2.355 4.486 1.00 93.50 92 GLU A O 1
ATOM 642 N N . GLN A 1 93 ? -10.569 4.336 3.819 1.00 95.31 93 GLN A N 1
ATOM 643 C CA . GLN A 1 93 ? -9.552 3.749 2.940 1.00 95.31 93 GLN A CA 1
ATOM 644 C C . GLN A 1 93 ? -8.475 2.981 3.715 1.00 95.31 93 GLN A C 1
ATOM 646 O O . GLN A 1 93 ? -8.007 1.955 3.229 1.00 95.31 93 GLN A O 1
ATOM 651 N N . ALA A 1 94 ? -8.102 3.431 4.919 1.00 97.19 94 ALA A N 1
ATOM 652 C CA . ALA A 1 94 ? -7.128 2.728 5.753 1.00 97.19 94 ALA A CA 1
ATOM 653 C C . ALA A 1 94 ? -7.658 1.350 6.163 1.00 97.19 94 ALA A C 1
ATOM 655 O O . ALA A 1 94 ? -6.946 0.354 6.060 1.00 97.19 94 ALA A O 1
ATOM 656 N N . SER A 1 95 ? -8.939 1.289 6.531 1.00 94.94 95 SER A N 1
ATOM 657 C CA . SER A 1 95 ? -9.632 0.046 6.859 1.00 94.94 95 SER A CA 1
ATOM 658 C C . SER A 1 95 ? -9.657 -0.931 5.680 1.00 94.94 95 SER A C 1
ATOM 660 O O . SER A 1 95 ? -9.326 -2.103 5.846 1.00 94.94 95 SER A O 1
ATOM 662 N N . ALA A 1 96 ? -9.999 -0.456 4.477 1.00 95.56 96 ALA A N 1
ATOM 663 C CA . ALA A 1 96 ? -10.038 -1.293 3.276 1.00 95.56 96 ALA A CA 1
ATOM 664 C C . ALA A 1 96 ? -8.650 -1.835 2.892 1.00 95.56 96 ALA A C 1
ATOM 666 O O . ALA A 1 96 ? -8.506 -3.021 2.597 1.00 95.56 96 ALA A O 1
ATOM 667 N N . VAL A 1 97 ? -7.625 -0.978 2.935 1.00 97.88 97 VAL A N 1
ATOM 668 C CA . VAL A 1 97 ? -6.233 -1.355 2.650 1.00 97.88 97 VAL A CA 1
ATOM 669 C C . VAL A 1 97 ? -5.712 -2.355 3.681 1.00 97.88 97 VAL A C 1
ATOM 671 O O . VAL A 1 97 ? -5.095 -3.347 3.300 1.00 97.88 97 VAL A O 1
ATOM 674 N N . TYR A 1 98 ? -5.999 -2.140 4.967 1.00 97.25 98 TYR A N 1
ATOM 675 C CA . TYR A 1 98 ? -5.596 -3.054 6.033 1.00 97.25 98 TYR A CA 1
ATOM 676 C C . TYR A 1 98 ? -6.207 -4.446 5.859 1.00 97.25 98 TYR A C 1
ATOM 678 O O . TYR A 1 98 ? -5.484 -5.437 5.866 1.00 97.25 98 TYR A O 1
ATOM 686 N N . LEU A 1 99 ? -7.524 -4.528 5.645 1.00 95.88 99 LEU A N 1
ATOM 687 C CA . LEU A 1 99 ? -8.209 -5.811 5.472 1.00 95.88 99 LEU A CA 1
ATOM 688 C C . LEU A 1 99 ? -7.697 -6.568 4.242 1.00 95.88 99 LEU A C 1
ATOM 690 O O . LEU A 1 99 ? -7.420 -7.758 4.333 1.00 95.88 99 LEU A O 1
ATOM 694 N N . ALA A 1 100 ? -7.490 -5.876 3.120 1.00 97.62 100 ALA A N 1
ATOM 695 C CA . ALA A 1 100 ? -6.916 -6.502 1.934 1.00 97.62 100 ALA A CA 1
ATOM 696 C C . ALA A 1 100 ? -5.481 -7.001 2.169 1.00 97.62 100 ALA A C 1
ATOM 698 O O . ALA A 1 100 ? -5.090 -8.025 1.613 1.00 97.62 100 ALA A O 1
ATOM 699 N N . ALA A 1 101 ? -4.686 -6.290 2.974 1.00 97.50 101 ALA A N 1
ATOM 700 C CA . ALA A 1 101 ? -3.325 -6.700 3.303 1.00 97.50 101 ALA A CA 1
ATOM 701 C C . ALA A 1 101 ? -3.284 -7.955 4.184 1.00 97.50 101 ALA A C 1
ATOM 703 O O . ALA A 1 101 ? -2.398 -8.786 3.999 1.00 97.50 101 ALA A O 1
ATOM 704 N N . LEU A 1 102 ? -4.261 -8.145 5.077 1.00 96.50 102 LEU A N 1
ATOM 705 C CA . LEU A 1 102 ? -4.390 -9.390 5.844 1.00 96.50 102 LEU A CA 1
ATOM 706 C C . LEU A 1 102 ? -4.601 -10.609 4.930 1.00 96.50 102 LEU A C 1
ATOM 708 O O . LEU A 1 102 ? -4.054 -11.678 5.199 1.00 96.50 102 LEU A O 1
ATOM 712 N N . ASP A 1 103 ? -5.334 -10.433 3.829 1.00 96.75 103 ASP A N 1
ATOM 713 C CA . ASP A 1 103 ? -5.562 -11.474 2.819 1.00 96.75 103 ASP A CA 1
ATOM 714 C C . ASP A 1 103 ? -4.389 -11.631 1.823 1.00 96.75 103 ASP A C 1
ATOM 716 O O . ASP A 1 103 ? -4.373 -12.576 1.031 1.00 96.75 103 ASP A O 1
ATOM 720 N N . ASN A 1 104 ? -3.392 -10.736 1.860 1.00 97.44 104 ASN A N 1
ATOM 721 C CA . ASN A 1 104 ? -2.224 -10.722 0.971 1.00 97.44 104 ASN A CA 1
ATOM 722 C C . ASN A 1 104 ? -0.895 -10.612 1.757 1.00 97.44 104 ASN A C 1
ATOM 724 O O . ASN A 1 104 ? -0.233 -9.568 1.725 1.00 97.44 104 ASN A O 1
ATOM 728 N N . PRO A 1 105 ? -0.461 -11.688 2.442 1.00 93.56 105 PRO A N 1
ATOM 729 C CA . PRO A 1 105 ? 0.700 -11.652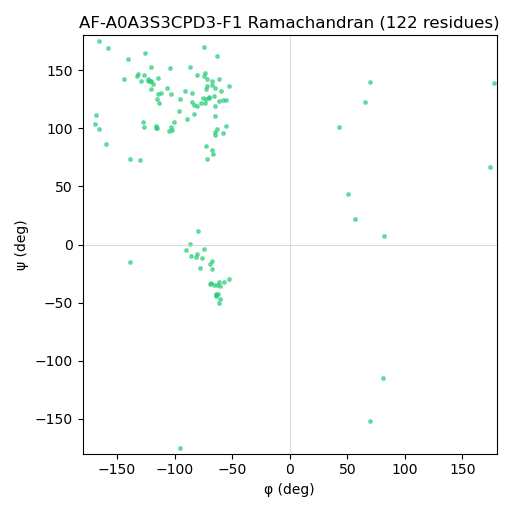 3.337 1.00 93.56 105 PRO A CA 1
ATOM 730 C C . PRO A 1 105 ? 2.041 -11.439 2.618 1.00 93.56 105 PRO A C 1
ATOM 732 O O . PRO A 1 105 ? 3.004 -10.996 3.242 1.00 93.56 105 PRO A O 1
ATOM 735 N N . ASP A 1 106 ? 2.115 -11.727 1.315 1.00 95.38 106 ASP A N 1
ATOM 736 C CA . ASP A 1 106 ? 3.327 -11.516 0.514 1.00 95.38 106 ASP A CA 1
ATOM 737 C C . ASP A 1 106 ? 3.545 -10.034 0.166 1.00 95.38 106 ASP A C 1
ATOM 739 O O . ASP A 1 106 ? 4.621 -9.658 -0.306 1.00 95.38 106 ASP A O 1
ATOM 743 N N . ALA A 1 107 ? 2.538 -9.179 0.402 1.00 97.38 107 ALA A N 1
ATOM 744 C CA . ALA A 1 107 ? 2.585 -7.738 0.161 1.00 97.38 107 ALA A CA 1
ATOM 745 C C . ALA A 1 107 ? 2.940 -7.357 -1.293 1.00 97.38 107 ALA A C 1
ATOM 747 O O . ALA A 1 107 ? 3.407 -6.245 -1.561 1.00 97.38 107 ALA A O 1
ATOM 748 N N . LEU A 1 108 ? 2.729 -8.274 -2.241 1.00 98.25 108 LEU A N 1
ATOM 749 C CA . LEU A 1 108 ? 2.896 -8.036 -3.669 1.00 98.25 108 LEU A CA 1
ATOM 750 C C . LEU A 1 108 ? 1.547 -7.667 -4.278 1.00 98.25 108 LEU A C 1
ATOM 752 O O . LEU A 1 108 ? 0.571 -8.406 -4.155 1.00 98.25 108 LEU A O 1
ATOM 756 N N . TRP A 1 109 ? 1.504 -6.521 -4.947 1.00 98.50 109 TRP A N 1
ATOM 757 C CA . TRP A 1 109 ? 0.277 -5.930 -5.464 1.00 98.50 109 TRP A CA 1
ATOM 758 C C . TRP A 1 109 ? 0.386 -5.624 -6.944 1.00 98.50 109 TRP A C 1
ATOM 760 O O . TRP A 1 109 ? 1.433 -5.188 -7.429 1.00 98.50 109 TRP A O 1
ATOM 770 N N . ASN A 1 110 ? -0.733 -5.778 -7.638 1.00 98.31 110 ASN A N 1
ATOM 771 C CA . ASN A 1 110 ? -0.938 -5.203 -8.951 1.00 98.31 110 ASN A CA 1
ATOM 772 C C . ASN A 1 110 ? -1.385 -3.745 -8.807 1.00 98.31 110 ASN A C 1
ATOM 774 O O . ASN A 1 110 ? -2.493 -3.467 -8.344 1.00 98.31 110 ASN A O 1
ATOM 778 N N . VAL A 1 111 ? -0.523 -2.821 -9.222 1.00 98.00 111 VAL A N 1
ATOM 779 C CA . VAL A 1 111 ? -0.816 -1.389 -9.300 1.00 98.00 111 VAL A CA 1
ATOM 780 C C . VAL A 1 111 ? -0.743 -0.987 -10.766 1.00 98.00 111 VAL A C 1
ATOM 782 O O . VAL A 1 111 ? 0.352 -0.855 -11.314 1.00 98.00 111 VAL A O 1
ATOM 785 N N . ASP A 1 112 ? -1.902 -0.864 -11.413 1.00 96.12 112 ASP A N 1
ATOM 786 C CA . ASP A 1 112 ? -2.038 -0.512 -12.835 1.00 96.12 112 ASP A CA 1
ATOM 787 C C . ASP A 1 112 ? -1.180 -1.364 -13.790 1.00 96.12 112 ASP A C 1
ATOM 789 O O . ASP A 1 112 ? -0.544 -0.873 -14.723 1.00 96.12 112 ASP A O 1
ATOM 793 N N . GLY A 1 113 ? -1.149 -2.678 -13.555 1.00 96.62 113 GLY A N 1
ATOM 794 C CA . GLY A 1 113 ? -0.383 -3.636 -14.356 1.00 96.62 113 GLY A CA 1
ATOM 795 C C . GLY A 1 113 ? 1.096 -3.731 -13.977 1.00 96.62 113 GLY A C 1
ATOM 796 O O . GLY A 1 113 ? 1.855 -4.412 -14.666 1.00 96.62 113 GLY A O 1
ATOM 797 N N . ILE A 1 114 ? 1.517 -3.074 -12.894 1.00 96.50 114 ILE A N 1
ATOM 798 C CA . ILE A 1 114 ? 2.891 -3.097 -12.390 1.00 96.50 114 ILE A CA 1
ATOM 799 C C . ILE A 1 114 ? 2.911 -3.788 -11.031 1.00 96.50 114 ILE A C 1
ATOM 801 O O . ILE A 1 114 ? 2.166 -3.420 -10.122 1.00 96.50 114 ILE A O 1
ATOM 805 N N . VAL A 1 115 ? 3.810 -4.760 -10.871 1.00 98.06 115 VAL A N 1
ATOM 806 C CA . VAL A 1 115 ? 4.042 -5.408 -9.578 1.00 98.06 115 VAL A CA 1
ATOM 807 C C . VAL A 1 115 ? 4.734 -4.434 -8.625 1.00 98.06 115 VAL A C 1
ATOM 809 O O . VAL A 1 115 ? 5.789 -3.881 -8.945 1.00 98.06 115 VAL A O 1
ATOM 812 N N . ARG A 1 116 ? 4.164 -4.236 -7.434 1.00 98.06 116 ARG A N 1
ATOM 813 C CA . ARG A 1 116 ? 4.764 -3.431 -6.361 1.00 98.06 116 ARG A CA 1
ATOM 814 C C . ARG A 1 116 ? 4.782 -4.189 -5.045 1.00 98.06 116 ARG A C 1
ATOM 816 O O . ARG A 1 116 ? 3.813 -4.855 -4.701 1.00 98.06 116 ARG A O 1
ATOM 823 N N . TRP A 1 117 ? 5.871 -4.030 -4.299 1.00 98.25 117 TRP A N 1
ATOM 824 C CA . TRP A 1 117 ? 5.964 -4.476 -2.914 1.00 98.25 117 TRP A CA 1
ATOM 825 C C . TRP A 1 117 ? 5.491 -3.347 -1.993 1.00 98.25 117 TRP A C 1
ATOM 827 O O . TRP A 1 117 ? 6.172 -2.326 -1.891 1.00 98.25 117 TRP A O 1
ATOM 837 N N . LEU A 1 118 ? 4.309 -3.501 -1.391 1.00 98.50 118 LEU A N 1
ATOM 838 C CA . LEU A 1 118 ? 3.684 -2.515 -0.501 1.00 98.50 118 LEU A CA 1
ATOM 839 C C . LEU A 1 118 ? 3.293 -3.191 0.812 1.00 98.50 118 LEU A C 1
ATOM 841 O O . LEU A 1 118 ? 2.320 -3.944 0.871 1.00 98.50 118 LEU A O 1
ATOM 845 N N . VAL A 1 119 ? 4.070 -2.913 1.852 1.00 98.19 119 VAL A N 1
ATOM 846 C CA . VAL A 1 119 ? 3.836 -3.389 3.217 1.00 98.19 119 VAL A CA 1
ATOM 847 C C . VAL A 1 119 ? 2.872 -2.432 3.900 1.00 98.19 119 VAL A C 1
ATOM 849 O O . VAL A 1 119 ? 3.090 -1.223 3.851 1.00 98.19 119 VAL A O 1
ATOM 852 N N . VAL A 1 120 ? 1.820 -2.970 4.513 1.00 98.19 120 VAL A N 1
ATOM 853 C CA . VAL A 1 120 ? 0.791 -2.201 5.219 1.00 98.19 120 VAL A CA 1
ATOM 854 C C . VAL A 1 120 ? 0.874 -2.523 6.703 1.00 98.19 120 VAL A C 1
ATOM 856 O O . VAL A 1 120 ? 0.688 -3.674 7.088 1.00 98.19 120 VAL A O 1
ATOM 859 N N . ASP A 1 121 ? 1.087 -1.499 7.522 1.00 96.94 121 ASP A N 1
ATOM 860 C CA . ASP A 1 121 ? 1.131 -1.610 8.977 1.00 96.94 121 ASP A CA 1
ATOM 861 C C . ASP A 1 121 ? 0.056 -0.713 9.615 1.00 96.94 121 ASP A C 1
ATOM 863 O O . ASP A 1 121 ? -0.079 0.454 9.229 1.00 96.94 121 ASP A O 1
ATOM 867 N N . PRO A 1 122 ? -0.719 -1.207 10.597 1.00 96.69 122 PRO A N 1
ATOM 868 C CA . PRO A 1 122 ? -1.695 -0.392 11.310 1.00 96.69 122 PRO A CA 1
ATOM 869 C C . PRO A 1 122 ? -0.992 0.678 12.157 1.00 96.69 122 PRO A C 1
ATOM 871 O O . PRO A 1 122 ? -0.014 0.396 12.850 1.00 96.69 122 PRO A O 1
ATOM 874 N N . LEU A 1 123 ? -1.522 1.901 12.143 1.00 92.62 123 LEU A N 1
ATOM 875 C CA . LEU A 1 123 ? -1.121 2.972 13.053 1.00 92.62 123 LEU A CA 1
ATOM 876 C C . LEU A 1 123 ? -2.197 3.122 14.134 1.00 92.62 123 LEU A C 1
ATOM 878 O O . LEU A 1 123 ? -3.385 3.197 13.820 1.00 92.62 123 LEU A O 1
ATOM 882 N N . GLN A 1 124 ? -1.765 3.120 15.397 1.00 68.69 124 GLN A N 1
ATOM 883 C CA . GLN A 1 124 ? -2.618 3.299 16.581 1.00 68.69 124 GLN A CA 1
ATOM 884 C C . GLN A 1 124 ? -2.898 4.782 16.840 1.00 68.69 124 GLN A C 1
ATOM 886 O O . GLN A 1 124 ? -1.946 5.588 16.711 1.00 68.69 124 GLN A O 1
#

pLDDT: mean 80.05, std 22.83, range [36.38, 98.5]

Sequence (124 aa):
MRIRRAVAGVAVAGLALAAVGCGSGGNEAIEGTGTSVAETTEPVPDRVSVCRPALVDTPISADELPVWPGPDPSEFLEPNPPSGECGEIGGEQASAVYLAALDNPDALWNVDGIVRWLVVDPLQ

Radius of gyration: 25.6 Å; Cα contacts (8 Å, |Δi|>4): 154; chains: 1; 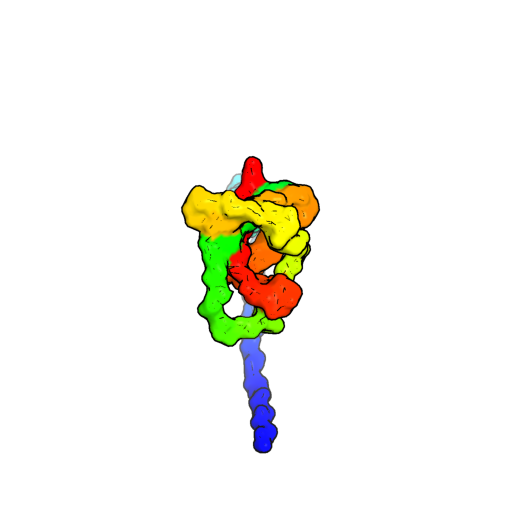bounding box: 52×51×69 Å

Foldseek 3Di:
DDDDDDDDDDDDDDDDDDDDDDDDDDDDDDDPPPPPPPPPPPDQAQKKKKFQQDDDDDPDWQVVFAAQQADQCVVAWDQDPPRGTMGMDGGPRSSVRVVVCVVPVQQWHRYPRDTTRIDMGGDD

Secondary structure (DSSP, 8-state):
-----------------------------------------PPPPSEEEEEE-S----S--GGGSPBP-SS-GGGT-EE-TTSSEEEEEETHHHHHHHHHHHT-TT-EEEETTEEEE-EEEEE-

Organism: NCBI:txid2487352